Protein AF-A0A662TB92-F1 (afdb_monomer)

Secondary structure (DSSP, 8-state):
---SS--HHHHHHHHHHSS-HHHH----SEEEETTEEEE--GGG--S--HHHHHHHTT--EEEES-SS--SGGGSTTGGGEEEE--TT-SS---

Nearest PDB structures (foldseek):
  3t02-assembly1_A  TM=7.977E-01  e=1.861E-03  Sinorhizobium meliloti 1021
  1ei6-assembly1_D  TM=7.573E-01  e=2.109E-02  Pseudomonas fluorescens
  7stt-assembly1_A  TM=5.437E-01  e=4.384E-01  Pedobacter yulinensis
  8esr-assembly1_n  TM=2.924E-01  e=4.968E+00  Schizosaccharomyces pombe

So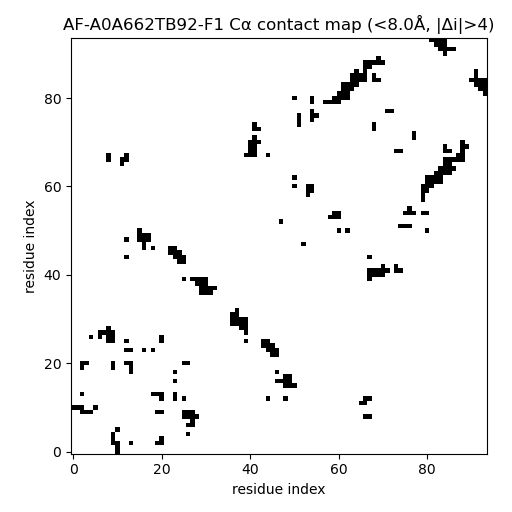lvent-accessible surface area (backbone atoms only — not comparable to full-atom values): 5484 Å² total; per-residue (Å²): 139,82,42,81,62,83,40,70,55,19,35,56,49,23,69,41,42,76,43,54,33,88,64,28,60,36,74,45,65,61,44,72,57,99,85,41,85,37,79,57,38,22,75,56,51,68,48,69,35,53,64,34,52,37,25,73,73,73,39,74,44,78,46,66,64,48,78,61,50,39,58,61,88,56,52,62,50,56,97,36,48,49,51,34,52,21,90,85,36,97,63,83,46,112

Radius of gyration: 13.01 Å; Cα contacts (8 Å, |Δi|>4): 166; chains: 1; bounding box: 31×27×36 Å

pLDDT: mean 87.95, std 9.32, range [45.12, 96.56]

Foldseek 3Di:
DAAVVRDDFQVLLCVFQVDGCVQQVDDDQWDADPNDTDGQALQRGNGAGNQLVCLVVVAADEEAQRPRCPPVVSGHNVVRYHYQYHPPHPDGDD

Sequence (94 aa):
MSTLPPYTSPAWTSILTGVNPGKHGIFGFIAFDNGEPKSVTAFDVKYPRLFEILAFHKLRSVVINT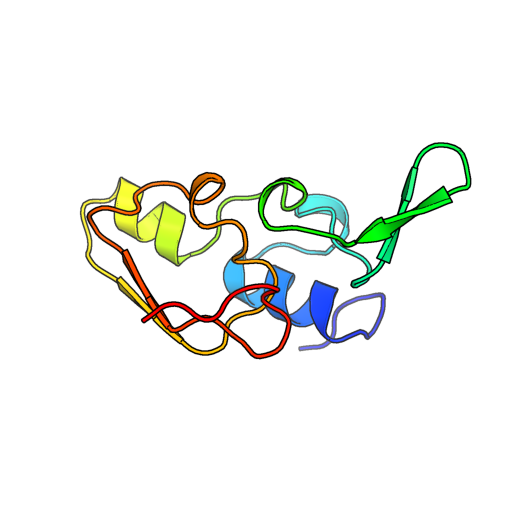PLTYPPSALVGLKRLTLASDWASPKQAI

Mean predicted aligned error: 4.85 Å

Structure (mmCIF, N/CA/C/O backbone):
data_AF-A0A662TB92-F1
#
_entry.id   AF-A0A662TB92-F1
#
loop_
_atom_site.group_PDB
_atom_site.id
_atom_site.type_symbol
_atom_site.label_atom_id
_atom_site.label_alt_id
_atom_site.label_comp_id
_atom_site.label_asym_id
_atom_site.label_entity_id
_atom_site.label_seq_id
_atom_site.pdbx_PDB_ins_code
_atom_site.Cartn_x
_atom_site.Cartn_y
_atom_site.Cartn_z
_atom_site.occupancy
_atom_site.B_iso_or_equiv
_atom_site.auth_seq_id
_atom_site.auth_comp_id
_atom_site.auth_asym_id
_atom_site.auth_atom_id
_atom_site.pdbx_PDB_model_num
ATOM 1 N N . MET A 1 1 ? 13.172 -7.657 7.850 1.00 45.12 1 MET A N 1
ATOM 2 C CA . MET A 1 1 ? 12.694 -8.463 6.706 1.00 45.12 1 MET A CA 1
ATOM 3 C C . MET A 1 1 ? 12.963 -7.683 5.435 1.00 45.12 1 MET A C 1
ATOM 5 O O . MET A 1 1 ? 12.633 -6.507 5.404 1.00 45.12 1 MET A O 1
ATOM 9 N N . SER A 1 2 ? 13.592 -8.305 4.440 1.00 54.50 2 SER A N 1
ATOM 10 C CA . SER A 1 2 ? 13.791 -7.717 3.111 1.00 54.50 2 SER A CA 1
ATOM 11 C C . SER A 1 2 ? 12.862 -8.416 2.119 1.00 54.50 2 SER A C 1
ATOM 13 O O . SER A 1 2 ? 12.636 -9.621 2.245 1.00 54.50 2 SER A O 1
ATOM 15 N N . THR A 1 3 ? 12.308 -7.680 1.161 1.00 66.56 3 THR A N 1
ATOM 16 C CA . THR A 1 3 ? 11.626 -8.253 -0.006 1.00 66.56 3 THR A CA 1
ATOM 17 C C . THR A 1 3 ? 12.624 -8.451 -1.140 1.00 66.56 3 THR A C 1
ATOM 19 O O . THR A 1 3 ? 13.663 -7.800 -1.181 1.00 66.56 3 THR A O 1
ATOM 22 N N . LEU A 1 4 ? 12.306 -9.327 -2.090 1.00 72.00 4 LEU A N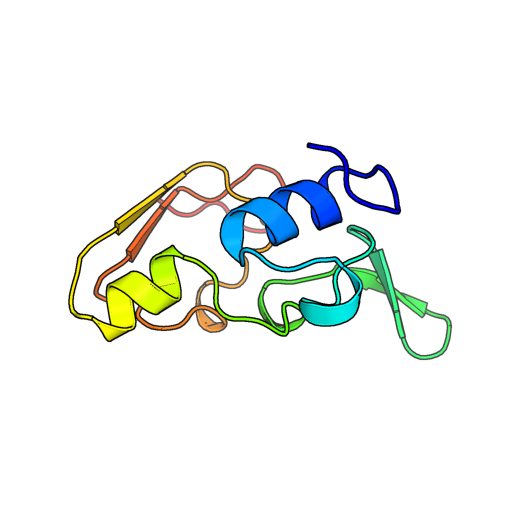 1
ATOM 23 C CA . LEU A 1 4 ? 12.958 -9.341 -3.398 1.00 72.00 4 LEU A CA 1
ATOM 24 C C . LEU A 1 4 ? 11.967 -8.739 -4.403 1.00 72.00 4 LEU A C 1
ATOM 26 O O . LEU A 1 4 ? 10.896 -9.323 -4.582 1.00 72.00 4 LEU A O 1
ATOM 30 N N . PRO A 1 5 ? 12.263 -7.582 -5.021 1.00 74.75 5 PRO A N 1
ATOM 31 C CA . PRO A 1 5 ? 13.492 -6.781 -4.923 1.00 74.75 5 PRO A CA 1
ATOM 32 C C . PRO A 1 5 ? 13.621 -6.009 -3.587 1.00 74.75 5 PRO A C 1
ATOM 34 O O . PRO A 1 5 ? 12.596 -5.670 -2.977 1.00 74.75 5 PRO A O 1
ATOM 37 N N . PRO A 1 6 ? 14.858 -5.714 -3.125 1.00 75.44 6 PRO A N 1
ATOM 38 C CA . PRO A 1 6 ? 15.114 -4.981 -1.884 1.00 75.44 6 PRO A CA 1
ATOM 39 C C . PRO A 1 6 ? 14.881 -3.485 -2.104 1.00 75.44 6 PRO A C 1
ATOM 41 O O . PRO A 1 6 ? 15.812 -2.694 -2.241 1.00 75.44 6 PRO A O 1
ATOM 44 N N . TYR A 1 7 ? 13.611 -3.106 -2.188 1.00 82.75 7 TYR A N 1
ATOM 45 C CA . TYR A 1 7 ? 13.190 -1.741 -2.457 1.00 82.75 7 TYR A CA 1
ATOM 46 C C . TYR A 1 7 ? 12.081 -1.316 -1.495 1.00 82.75 7 TYR A C 1
ATOM 48 O O . TYR A 1 7 ? 11.306 -2.139 -1.005 1.00 82.75 7 TYR A O 1
ATOM 56 N N . THR A 1 8 ? 12.013 -0.020 -1.201 1.00 84.88 8 THR A N 1
ATOM 57 C CA . THR A 1 8 ? 11.147 0.510 -0.142 1.00 84.88 8 THR A CA 1
ATOM 58 C C . THR A 1 8 ? 9.669 0.216 -0.410 1.00 84.88 8 THR A C 1
ATOM 60 O O . THR A 1 8 ? 8.979 -0.286 0.474 1.00 84.88 8 THR A O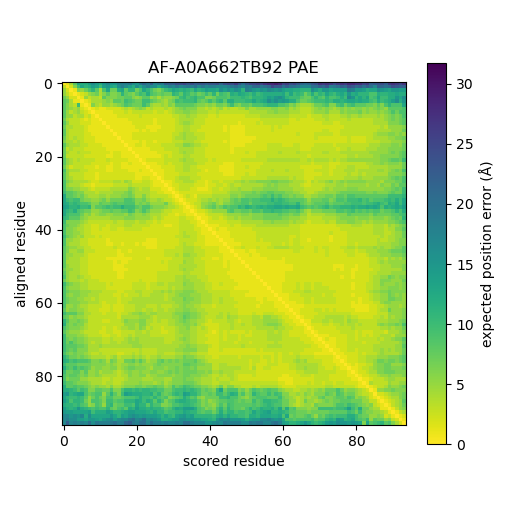 1
ATOM 63 N N . SER A 1 9 ? 9.172 0.449 -1.628 1.00 86.44 9 SER A N 1
ATOM 64 C CA . SER A 1 9 ? 7.758 0.217 -1.964 1.00 86.44 9 SER A CA 1
ATOM 65 C C . SER A 1 9 ? 7.289 -1.241 -1.826 1.00 86.44 9 SER A C 1
ATOM 67 O O . SER A 1 9 ? 6.272 -1.451 -1.152 1.00 86.44 9 SER A O 1
ATOM 69 N N . PRO A 1 10 ? 7.974 -2.264 -2.382 1.00 90.06 10 PRO A N 1
ATOM 70 C CA . PRO A 1 10 ? 7.590 -3.654 -2.150 1.00 90.06 10 PRO A CA 1
ATOM 71 C C . PRO A 1 10 ? 7.695 -4.044 -0.676 1.00 90.06 10 PRO A C 1
ATOM 73 O O . PRO A 1 10 ? 6.797 -4.719 -0.180 1.00 90.06 10 PRO A O 1
ATOM 76 N N . ALA A 1 11 ? 8.723 -3.579 0.043 1.00 90.56 11 ALA A N 1
ATOM 77 C CA . ALA A 1 11 ? 8.908 -3.903 1.456 1.00 90.56 11 ALA A CA 1
ATOM 78 C C . ALA A 1 11 ? 7.748 -3.404 2.330 1.00 90.56 11 ALA A C 1
ATOM 80 O O . ALA A 1 11 ? 7.164 -4.187 3.082 1.00 90.56 11 ALA A O 1
ATOM 81 N N . TRP A 1 12 ? 7.359 -2.133 2.189 1.00 91.38 12 TRP A N 1
ATOM 82 C CA . TRP A 1 12 ? 6.204 -1.577 2.905 1.00 91.38 12 TRP A CA 1
ATOM 83 C C . TRP A 1 12 ? 4.908 -2.300 2.548 1.00 91.38 12 TRP A C 1
ATOM 85 O O . TRP A 1 12 ? 4.126 -2.644 3.433 1.00 91.38 12 TRP A O 1
ATOM 95 N N . THR A 1 13 ? 4.697 -2.591 1.265 1.00 92.44 13 THR A N 1
ATOM 96 C CA . THR A 1 13 ? 3.485 -3.294 0.830 1.00 92.44 13 THR A CA 1
ATOM 97 C C . THR A 1 13 ? 3.436 -4.714 1.391 1.00 92.44 13 THR A C 1
ATOM 99 O O . THR A 1 13 ? 2.381 -5.149 1.849 1.00 92.44 13 THR A O 1
ATOM 102 N N . SER A 1 14 ? 4.566 -5.423 1.443 1.00 93.62 14 SER A N 1
ATOM 103 C CA . SER A 1 14 ? 4.650 -6.751 2.059 1.00 93.62 14 SER A CA 1
ATOM 104 C C . SER A 1 14 ? 4.349 -6.718 3.558 1.00 93.62 14 SER A C 1
ATOM 106 O O . SER A 1 14 ? 3.619 -7.580 4.040 1.00 93.62 14 SER A O 1
ATOM 108 N N . ILE A 1 15 ? 4.835 -5.709 4.293 1.00 93.06 15 ILE A N 1
ATOM 109 C CA . ILE A 1 15 ? 4.509 -5.533 5.722 1.00 93.06 15 ILE A CA 1
ATOM 110 C C . ILE A 1 15 ? 2.998 -5.361 5.913 1.00 93.06 15 ILE A C 1
ATOM 112 O O . ILE A 1 15 ? 2.409 -5.983 6.794 1.00 93.06 15 ILE A O 1
ATOM 116 N N . LEU A 1 16 ? 2.361 -4.540 5.077 1.00 94.06 16 LEU A N 1
ATOM 117 C CA . LEU A 1 16 ? 0.937 -4.228 5.208 1.00 94.06 16 LEU A CA 1
ATOM 118 C C . LEU A 1 16 ? 0.032 -5.372 4.760 1.00 94.06 16 LEU A C 1
ATOM 120 O O . LEU A 1 16 ? -1.054 -5.525 5.303 1.00 94.06 16 LEU A O 1
ATOM 124 N N . THR A 1 17 ? 0.438 -6.142 3.756 1.00 94.62 17 THR A N 1
ATOM 125 C CA . THR A 1 17 ? -0.397 -7.194 3.152 1.00 94.62 17 THR A CA 1
ATOM 126 C C . THR A 1 17 ? -0.098 -8.590 3.701 1.00 94.62 17 THR A C 1
ATOM 128 O O . THR A 1 17 ? -0.891 -9.509 3.508 1.00 94.62 17 THR A O 1
ATOM 131 N N . GLY A 1 18 ? 1.040 -8.773 4.379 1.00 94.56 18 GLY A N 1
ATOM 132 C CA . GLY A 1 18 ? 1.491 -10.067 4.895 1.00 94.56 18 GLY A CA 1
ATOM 133 C C . GLY A 1 18 ? 1.914 -11.063 3.808 1.00 94.56 18 GLY A C 1
ATOM 134 O O . GLY A 1 18 ? 2.102 -12.244 4.096 1.00 94.56 18 GLY A O 1
ATOM 135 N N . VAL A 1 19 ? 2.051 -10.618 2.556 1.00 94.25 19 VAL A N 1
ATOM 136 C CA . VAL A 1 19 ? 2.419 -11.457 1.408 1.00 94.25 19 VAL A CA 1
ATOM 137 C C . VAL A 1 19 ? 3.613 -10.870 0.657 1.00 94.25 19 VAL A C 1
ATOM 139 O O . VAL A 1 19 ? 3.990 -9.731 0.883 1.00 94.25 19 VAL A O 1
ATOM 142 N N . ASN A 1 20 ? 4.233 -11.651 -0.228 1.00 93.31 20 ASN A N 1
ATOM 143 C CA . ASN A 1 20 ? 5.400 -11.215 -1.001 1.00 93.31 20 ASN A CA 1
ATOM 144 C C . ASN A 1 20 ? 5.021 -10.349 -2.231 1.00 93.31 20 ASN A C 1
ATOM 146 O O . ASN A 1 20 ? 3.850 -10.347 -2.635 1.00 93.31 20 ASN A O 1
ATOM 150 N N . PRO A 1 21 ? 6.004 -9.691 -2.888 1.00 92.50 21 PRO A N 1
ATOM 151 C CA . PRO A 1 21 ? 5.785 -8.893 -4.100 1.00 92.50 21 PRO A CA 1
ATOM 152 C C . PRO A 1 21 ? 5.055 -9.595 -5.237 1.00 92.50 21 PRO A C 1
ATOM 154 O O . PRO A 1 21 ? 4.229 -8.975 -5.902 1.00 92.50 21 PRO A O 1
ATOM 157 N N . GLY A 1 22 ? 5.278 -10.898 -5.416 1.00 91.62 22 GLY A N 1
ATOM 158 C CA . GLY A 1 22 ? 4.564 -11.688 -6.419 1.00 91.62 22 GLY A CA 1
ATOM 159 C C . GLY A 1 22 ? 3.057 -11.776 -6.163 1.00 91.62 22 GLY A C 1
ATOM 160 O O . GLY A 1 22 ? 2.283 -11.841 -7.114 1.00 91.62 22 GLY A O 1
ATOM 161 N N . LYS A 1 23 ? 2.625 -11.735 -4.896 1.00 93.62 23 LYS A N 1
ATOM 162 C CA . LYS A 1 23 ? 1.204 -11.766 -4.519 1.00 93.62 23 LYS A CA 1
ATOM 163 C C . LYS A 1 23 ? 0.557 -10.382 -4.515 1.00 93.62 23 LYS A C 1
ATOM 165 O O . LYS A 1 23 ? -0.524 -10.231 -5.072 1.00 93.62 23 LYS A O 1
ATOM 170 N N . HIS A 1 24 ? 1.183 -9.379 -3.895 1.00 94.06 24 HIS A N 1
ATOM 171 C CA . HIS A 1 24 ? 0.587 -8.035 -3.825 1.00 94.06 24 HIS A CA 1
ATOM 172 C C . HIS A 1 24 ? 0.844 -7.177 -5.076 1.00 94.06 24 HIS A C 1
ATOM 174 O O . HIS A 1 24 ? 0.194 -6.149 -5.241 1.00 94.06 24 HIS A O 1
ATOM 180 N N . GLY A 1 25 ? 1.756 -7.588 -5.964 1.00 92.81 25 GLY A N 1
ATOM 181 C CA . GLY A 1 25 ? 1.955 -7.005 -7.295 1.00 92.81 25 GLY A CA 1
ATOM 182 C C . GLY A 1 25 ? 2.806 -5.734 -7.353 1.00 92.81 25 GLY A C 1
ATOM 183 O O . GLY A 1 25 ? 2.894 -5.124 -8.413 1.00 92.81 25 GLY A O 1
ATOM 184 N N . ILE A 1 26 ? 3.436 -5.332 -6.246 1.00 93.44 26 ILE A N 1
ATOM 185 C CA . ILE A 1 26 ? 4.231 -4.096 -6.174 1.00 93.44 26 ILE A CA 1
ATOM 186 C C . ILE A 1 26 ? 5.707 -4.448 -6.202 1.00 93.44 26 ILE A C 1
ATOM 188 O O . ILE A 1 26 ? 6.161 -5.197 -5.344 1.00 93.44 26 ILE A O 1
ATOM 192 N N . PHE A 1 27 ? 6.446 -3.857 -7.139 1.00 91.38 27 PHE A N 1
ATOM 193 C CA . PHE A 1 27 ? 7.893 -4.049 -7.300 1.00 91.38 27 PHE A CA 1
ATOM 194 C C . PHE A 1 27 ? 8.686 -2.735 -7.228 1.00 91.38 27 PHE A C 1
ATOM 196 O O . PHE A 1 27 ? 9.904 -2.760 -7.077 1.00 91.38 27 PHE A O 1
ATOM 203 N N . GLY A 1 28 ? 8.002 -1.590 -7.303 1.00 90.88 28 GLY A N 1
ATOM 204 C CA . GLY A 1 28 ? 8.596 -0.261 -7.410 1.00 90.88 28 GLY A CA 1
ATOM 205 C C . GLY A 1 28 ? 7.561 0.846 -7.208 1.00 90.88 28 GLY A C 1
ATOM 206 O O . GLY A 1 28 ? 6.379 0.568 -7.030 1.00 90.88 28 GLY A O 1
ATOM 207 N N . PHE A 1 29 ? 8.011 2.105 -7.208 1.00 88.19 29 PHE A N 1
ATOM 208 C CA . PHE A 1 29 ? 7.118 3.278 -7.253 1.00 88.19 29 PHE A CA 1
ATOM 209 C C . PHE A 1 29 ? 6.698 3.647 -8.684 1.00 88.19 29 PHE A C 1
ATOM 211 O O . PHE A 1 29 ? 5.728 4.375 -8.873 1.00 88.19 29 PHE A O 1
ATOM 218 N N . ILE A 1 30 ? 7.414 3.127 -9.683 1.00 89.56 30 ILE A N 1
ATOM 219 C CA . ILE A 1 30 ? 7.129 3.294 -11.106 1.00 89.56 30 ILE A CA 1
ATOM 220 C C . ILE A 1 30 ? 6.901 1.898 -11.687 1.00 89.56 30 ILE A C 1
ATOM 222 O O . ILE A 1 30 ? 7.707 0.991 -11.465 1.00 89.56 30 ILE A O 1
ATOM 226 N N . ALA A 1 31 ? 5.796 1.738 -12.401 1.00 88.50 31 ALA A N 1
ATOM 227 C CA . ALA A 1 31 ? 5.510 0.605 -13.268 1.00 88.50 31 ALA A CA 1
ATOM 228 C C . ALA A 1 31 ? 5.611 1.055 -14.733 1.00 88.50 31 ALA A C 1
ATOM 230 O O . ALA A 1 31 ? 5.683 2.248 -15.015 1.00 88.50 31 ALA A O 1
ATOM 231 N N . PHE A 1 32 ? 5.610 0.106 -15.665 1.00 86.31 32 PHE A N 1
ATOM 232 C CA . PHE A 1 32 ? 5.560 0.396 -17.097 1.00 86.31 32 PHE A CA 1
ATOM 233 C C . PHE A 1 32 ? 4.245 -0.131 -17.662 1.00 86.31 32 PHE A C 1
ATOM 235 O O . PHE A 1 32 ? 3.919 -1.301 -17.458 1.00 86.31 32 PHE A O 1
ATOM 242 N N . ASP A 1 33 ? 3.506 0.730 -18.354 1.00 84.00 33 ASP A N 1
ATOM 243 C CA . ASP A 1 33 ? 2.251 0.403 -19.030 1.00 84.00 33 ASP A CA 1
ATOM 244 C C . ASP A 1 33 ? 2.399 0.776 -20.509 1.00 84.00 33 ASP A C 1
ATOM 246 O O . ASP A 1 33 ? 2.725 1.916 -20.829 1.00 84.00 33 ASP A O 1
ATOM 250 N N . ASN A 1 34 ? 2.289 -0.204 -21.411 1.00 86.62 34 ASN A N 1
ATOM 251 C CA . ASN A 1 34 ? 2.584 -0.051 -22.847 1.00 86.62 34 ASN A CA 1
ATOM 252 C C . ASN A 1 34 ? 3.930 0.636 -23.177 1.00 86.62 34 ASN A C 1
ATOM 254 O O . ASN A 1 34 ? 4.064 1.309 -24.194 1.00 86.62 34 ASN A O 1
ATOM 258 N N . GLY A 1 35 ? 4.947 0.440 -22.333 1.00 87.06 35 GLY A N 1
ATOM 259 C CA . GLY A 1 35 ? 6.277 1.035 -22.511 1.00 87.06 35 GLY A CA 1
ATOM 260 C C . GLY A 1 35 ? 6.425 2.447 -21.937 1.00 87.06 35 GLY A C 1
ATOM 261 O O . GLY A 1 35 ? 7.543 2.958 -21.897 1.00 87.06 35 GLY A O 1
ATOM 262 N N . GLU A 1 36 ? 5.352 3.048 -21.424 1.00 88.75 36 GLU A N 1
ATOM 263 C CA . GLU A 1 36 ? 5.394 4.348 -20.758 1.00 88.75 36 GLU A CA 1
ATOM 264 C C . GLU A 1 36 ? 5.485 4.193 -19.230 1.00 88.75 36 GLU A C 1
ATOM 266 O O . GLU A 1 36 ? 4.843 3.309 -18.648 1.00 88.75 36 GLU A O 1
ATOM 271 N N . PRO A 1 37 ? 6.289 5.028 -18.544 1.00 89.31 37 PRO A N 1
ATOM 272 C CA . PRO A 1 37 ? 6.379 5.000 -17.092 1.00 89.31 37 PRO A CA 1
ATOM 273 C C . PRO A 1 37 ? 5.081 5.517 -16.462 1.00 89.31 37 PRO A C 1
ATOM 275 O O . PRO A 1 37 ? 4.624 6.625 -16.740 1.00 89.31 37 PRO A O 1
ATOM 278 N N . LYS A 1 38 ? 4.522 4.731 -15.545 1.00 90.19 38 LYS A N 1
ATOM 279 C CA . LYS A 1 38 ? 3.308 5.036 -14.787 1.00 90.19 38 LYS A CA 1
ATOM 280 C C . LYS A 1 38 ? 3.602 4.987 -13.291 1.00 90.19 38 LYS A C 1
ATOM 282 O O . LYS A 1 38 ? 4.181 4.021 -12.795 1.00 90.19 38 LYS A O 1
ATOM 287 N N . SER A 1 39 ? 3.161 6.000 -12.552 1.00 90.12 39 SER A N 1
ATOM 288 C CA . SER A 1 39 ? 3.240 5.991 -11.088 1.00 90.12 39 SER A CA 1
ATOM 289 C C . SER A 1 39 ? 2.343 4.904 -10.501 1.00 90.12 39 SER A C 1
ATOM 291 O O . SER A 1 39 ? 1.164 4.810 -10.845 1.00 90.12 39 SER A O 1
ATOM 293 N N . VAL A 1 40 ? 2.897 4.108 -9.590 1.00 91.62 40 VAL A N 1
ATOM 294 C CA . VAL A 1 40 ? 2.149 3.090 -8.847 1.00 91.62 40 VAL A CA 1
ATOM 295 C C . VAL A 1 40 ? 1.280 3.774 -7.796 1.00 91.62 40 VAL A C 1
ATOM 297 O O . VAL A 1 40 ? 1.739 4.633 -7.042 1.00 91.62 40 VAL A O 1
ATOM 300 N N . THR A 1 41 ? 0.018 3.375 -7.734 1.00 92.25 41 THR A N 1
ATOM 301 C CA . THR A 1 41 ? -1.008 3.934 -6.852 1.00 92.25 41 THR A CA 1
ATOM 302 C C . THR A 1 41 ? -1.614 2.859 -5.955 1.00 92.25 41 THR A C 1
ATOM 304 O O . THR A 1 41 ? -1.318 1.668 -6.060 1.00 92.25 41 THR A O 1
ATOM 307 N N . ALA A 1 42 ? -2.517 3.270 -5.067 1.00 91.94 42 ALA A N 1
ATOM 308 C CA . ALA A 1 42 ? -3.257 2.364 -4.205 1.00 91.94 42 ALA A CA 1
ATOM 309 C C . ALA A 1 42 ? -4.126 1.348 -4.971 1.00 91.94 42 ALA A C 1
ATOM 311 O O . ALA A 1 42 ? -4.406 0.289 -4.406 1.00 91.94 42 ALA A O 1
ATOM 312 N N . PHE A 1 43 ? -4.505 1.633 -6.225 1.00 93.19 43 PHE A N 1
ATOM 313 C CA . PHE A 1 43 ? -5.243 0.707 -7.095 1.00 93.19 43 PHE A CA 1
ATOM 314 C C . PHE A 1 43 ? -4.396 -0.469 -7.588 1.00 93.19 43 PHE A C 1
ATOM 316 O O . PHE A 1 43 ? -4.942 -1.515 -7.931 1.00 93.19 43 PHE A O 1
ATOM 323 N N . ASP A 1 44 ? -3.074 -0.314 -7.625 1.00 94.06 44 ASP A N 1
ATOM 324 C CA . ASP A 1 44 ? -2.172 -1.333 -8.164 1.00 94.06 44 ASP A CA 1
ATOM 325 C C . ASP A 1 44 ? -1.840 -2.427 -7.128 1.00 94.06 44 ASP A C 1
ATOM 327 O O . ASP A 1 44 ? -1.279 -3.469 -7.471 1.00 94.06 44 ASP A O 1
ATOM 331 N N . VAL A 1 45 ? -2.208 -2.222 -5.857 1.00 94.44 45 VAL A N 1
ATOM 332 C CA . VAL A 1 45 ? -2.015 -3.204 -4.781 1.00 94.44 45 VAL A CA 1
ATOM 333 C C . VAL A 1 45 ? -3.099 -4.280 -4.864 1.00 94.44 45 VAL A C 1
ATOM 335 O O . VAL A 1 45 ? -4.270 -4.030 -4.592 1.00 94.44 45 VAL A O 1
ATOM 338 N N . LYS A 1 46 ? -2.698 -5.509 -5.201 1.00 94.25 46 LYS A N 1
ATOM 339 C CA . LYS A 1 46 ? -3.616 -6.626 -5.510 1.00 94.25 46 LYS A CA 1
ATOM 340 C C . LYS A 1 46 ? -4.042 -7.470 -4.306 1.00 94.25 46 LYS A C 1
ATOM 342 O O . LYS A 1 46 ? -4.722 -8.478 -4.476 1.00 94.25 46 LYS A O 1
ATOM 347 N N . TYR A 1 47 ? -3.614 -7.106 -3.101 1.00 95.00 47 TYR A N 1
ATOM 348 C CA . TYR A 1 47 ? -3.900 -7.859 -1.882 1.00 95.00 47 TYR A CA 1
ATOM 349 C C . TYR A 1 47 ? -4.361 -6.912 -0.770 1.00 95.00 47 TYR A C 1
ATOM 351 O O . TYR A 1 47 ? -3.789 -5.826 -0.650 1.00 95.00 47 TYR A O 1
ATOM 359 N N . PRO A 1 48 ? -5.365 -7.287 0.045 1.00 94.62 48 PRO A N 1
ATOM 360 C CA . PRO A 1 48 ? -5.868 -6.413 1.095 1.00 94.62 48 PRO A CA 1
ATOM 361 C C . PRO A 1 48 ? -4.783 -6.114 2.128 1.00 94.62 48 PRO A C 1
ATOM 363 O O . PRO A 1 48 ? -4.068 -7.006 2.597 1.00 94.62 48 PRO A O 1
ATOM 366 N N . ARG A 1 49 ? -4.674 -4.841 2.497 1.00 95.44 49 ARG A N 1
ATOM 367 C CA . ARG A 1 49 ? -3.772 -4.381 3.553 1.00 95.44 49 ARG A CA 1
ATOM 368 C C . ARG A 1 49 ? -4.400 -4.653 4.922 1.00 95.44 49 ARG A C 1
ATOM 370 O O . ARG A 1 49 ? -5.621 -4.730 5.052 1.00 95.44 49 ARG A O 1
ATOM 377 N N . LEU A 1 50 ? -3.584 -4.726 5.970 1.00 95.62 50 LEU A N 1
ATOM 378 C CA . LEU A 1 50 ? -4.016 -5.043 7.332 1.00 95.62 50 LEU A CA 1
ATOM 379 C C . LEU A 1 50 ? -5.175 -4.155 7.794 1.00 95.62 50 LEU A C 1
ATOM 381 O O . LEU A 1 50 ? -6.162 -4.655 8.318 1.00 95.62 50 LEU A O 1
ATOM 385 N N . PHE A 1 51 ? -5.099 -2.847 7.553 1.00 95.12 51 PHE A N 1
ATOM 386 C CA . PHE A 1 51 ? -6.160 -1.917 7.939 1.00 95.12 51 PHE A CA 1
ATOM 387 C C . PHE A 1 51 ? -7.464 -2.109 7.144 1.00 95.12 51 PHE A C 1
ATOM 389 O O . PHE A 1 51 ? -8.540 -1.842 7.671 1.00 95.12 51 PHE A O 1
ATOM 396 N N . GLU A 1 52 ? -7.399 -2.622 5.912 1.00 95.50 52 GLU A N 1
ATOM 397 C CA . GLU A 1 52 ? -8.583 -2.969 5.112 1.00 95.50 52 GLU A CA 1
ATOM 398 C C . GLU A 1 52 ? -9.244 -4.241 5.660 1.00 95.50 52 GLU A C 1
ATOM 400 O O . GLU A 1 52 ? -10.469 -4.310 5.780 1.00 95.50 52 GLU A O 1
ATOM 405 N N . ILE A 1 53 ? -8.432 -5.214 6.090 1.00 96.19 53 ILE A N 1
ATOM 406 C CA . ILE A 1 53 ? -8.897 -6.419 6.791 1.00 96.19 53 ILE A CA 1
ATOM 407 C C . ILE A 1 53 ? -9.551 -6.030 8.125 1.00 96.19 53 ILE A C 1
ATOM 409 O O . ILE A 1 53 ? -10.670 -6.450 8.418 1.00 96.19 53 ILE A O 1
ATOM 413 N N . LEU A 1 54 ? -8.911 -5.169 8.922 1.00 96.06 54 LEU A N 1
ATOM 414 C CA . LEU A 1 54 ? -9.482 -4.667 10.177 1.00 96.06 54 LEU A CA 1
ATOM 415 C C . LEU A 1 54 ? -10.818 -3.944 9.940 1.00 96.06 54 LEU A C 1
ATOM 417 O O . LEU A 1 54 ? -11.786 -4.182 10.669 1.00 96.06 54 LEU A O 1
ATOM 421 N N . ALA A 1 55 ? -10.914 -3.130 8.885 1.00 95.88 55 ALA A N 1
ATOM 422 C CA . ALA A 1 55 ? -12.156 -2.461 8.516 1.00 95.88 55 ALA A CA 1
ATOM 423 C C . ALA A 1 55 ? -13.270 -3.451 8.121 1.00 95.88 55 ALA A C 1
ATOM 425 O O . ALA A 1 55 ? -14.428 -3.232 8.499 1.00 95.88 55 ALA A O 1
ATOM 426 N N . PHE A 1 56 ? -12.938 -4.552 7.432 1.00 94.81 56 PHE A N 1
ATOM 427 C CA . PHE A 1 56 ? -13.871 -5.651 7.138 1.00 94.81 56 PHE A CA 1
ATOM 428 C C . PHE A 1 56 ? -14.417 -6.291 8.425 1.00 94.81 56 PHE A C 1
ATOM 430 O O . PHE A 1 56 ? -15.620 -6.525 8.549 1.00 94.81 56 PHE A O 1
ATOM 437 N N . HIS A 1 57 ? -13.566 -6.445 9.442 1.00 96.12 57 HIS A N 1
ATOM 438 C CA . HIS A 1 57 ? -13.950 -6.897 10.785 1.00 96.12 57 HIS A CA 1
ATOM 439 C C . HIS A 1 57 ? -14.593 -5.804 11.663 1.00 96.12 57 HIS A C 1
ATOM 441 O O . HIS A 1 57 ? -14.766 -5.993 12.866 1.00 96.12 57 HIS A O 1
ATOM 447 N N . LYS A 1 58 ? -15.006 -4.673 11.073 1.00 95.69 58 LYS A N 1
ATOM 448 C CA . LYS A 1 58 ? -15.652 -3.526 11.742 1.00 95.69 58 LYS A CA 1
ATOM 449 C C . LYS A 1 58 ? -14.776 -2.817 12.785 1.00 95.69 58 LYS A C 1
ATOM 451 O O . LYS A 1 58 ? -15.304 -2.008 13.552 1.00 95.69 58 LYS A O 1
ATOM 456 N N . LEU A 1 59 ? -13.467 -3.050 12.778 1.00 96.56 59 LEU A N 1
ATOM 457 C CA . LEU A 1 59 ? -12.508 -2.375 13.648 1.00 96.56 59 LEU A CA 1
ATOM 458 C C . LEU A 1 59 ? -12.081 -1.032 13.042 1.00 96.56 59 LEU A C 1
ATOM 460 O O . LEU A 1 59 ? -12.175 -0.822 11.832 1.00 96.56 59 LEU A O 1
ATOM 464 N N . ARG A 1 60 ? -11.656 -0.103 13.904 1.00 95.00 60 ARG A N 1
ATOM 465 C CA . ARG A 1 60 ? -11.108 1.199 13.498 1.00 95.00 60 ARG A CA 1
ATOM 466 C C . ARG A 1 60 ? -9.588 1.131 13.459 1.00 95.00 60 ARG A C 1
ATOM 468 O O . ARG A 1 60 ? -8.980 0.442 14.277 1.00 95.00 60 ARG A O 1
ATOM 475 N N . SER A 1 61 ? -8.977 1.858 12.533 1.00 94.44 61 SER A N 1
ATOM 476 C CA . SER A 1 61 ? -7.522 1.911 12.393 1.00 94.44 61 SER A CA 1
ATOM 477 C C . SER A 1 61 ? -7.052 3.324 12.077 1.00 94.44 61 SER A C 1
ATOM 479 O O . SER A 1 61 ? -7.750 4.089 11.412 1.00 94.44 61 SER A O 1
ATOM 481 N N . VAL A 1 62 ? -5.853 3.647 12.553 1.00 94.06 62 VAL A N 1
ATOM 482 C CA . VAL A 1 62 ? -5.137 4.877 12.217 1.00 94.06 62 VAL A CA 1
ATOM 483 C C . VAL A 1 62 ? -3.899 4.475 11.428 1.00 94.06 62 VAL A C 1
ATOM 485 O O . VAL A 1 62 ? -3.131 3.625 11.878 1.00 94.06 62 VAL A O 1
ATOM 488 N N . VAL A 1 63 ? -3.733 5.054 10.244 1.00 92.12 63 VAL A N 1
ATOM 489 C CA . VAL A 1 63 ? -2.614 4.784 9.337 1.00 92.12 63 VAL A CA 1
ATOM 490 C C . VAL A 1 63 ? -1.909 6.101 9.060 1.00 92.12 63 VAL A C 1
ATOM 492 O O . VAL A 1 63 ? -2.546 7.084 8.689 1.00 92.12 63 VAL A O 1
ATOM 495 N N . ILE A 1 64 ? -0.597 6.128 9.278 1.00 91.38 64 ILE A N 1
ATOM 496 C CA . ILE A 1 64 ? 0.223 7.339 9.201 1.00 91.38 64 ILE A CA 1
ATOM 497 C C . ILE A 1 64 ? 1.437 7.042 8.332 1.00 91.38 64 ILE A C 1
ATOM 499 O O . ILE A 1 64 ? 2.065 5.994 8.494 1.00 91.38 64 ILE A O 1
ATOM 503 N N . ASN A 1 65 ? 1.770 7.965 7.430 1.00 87.06 65 ASN A N 1
ATOM 504 C CA . ASN A 1 65 ? 2.999 7.939 6.634 1.00 87.06 65 ASN A CA 1
ATOM 505 C C . ASN A 1 65 ? 3.224 6.604 5.898 1.00 87.06 65 ASN A C 1
ATOM 507 O O . ASN A 1 65 ? 4.325 6.056 5.866 1.00 87.06 65 ASN A O 1
ATOM 511 N N . THR A 1 66 ? 2.139 6.048 5.358 1.00 88.19 66 THR A N 1
ATOM 512 C CA . THR A 1 66 ? 2.152 4.761 4.668 1.00 88.19 66 THR A CA 1
ATOM 513 C C . THR A 1 66 ? 2.065 4.960 3.152 1.00 88.19 66 THR A C 1
ATOM 515 O O . THR A 1 66 ? 1.053 5.496 2.689 1.00 88.19 66 THR A O 1
ATOM 518 N N . PRO A 1 67 ? 3.072 4.508 2.377 1.00 86.25 67 PRO A N 1
ATOM 519 C CA . PRO A 1 67 ? 3.088 4.677 0.928 1.00 86.25 67 PRO A CA 1
ATOM 520 C C . PRO A 1 67 ? 1.989 3.857 0.244 1.00 86.25 67 PRO A C 1
ATOM 522 O O . PRO A 1 67 ? 1.490 2.871 0.789 1.00 86.25 67 PRO A O 1
ATOM 525 N N . LEU A 1 68 ? 1.653 4.240 -0.993 1.00 87.94 68 LEU A N 1
ATOM 526 C CA . LEU A 1 68 ? 0.656 3.558 -1.837 1.00 87.94 68 LEU A CA 1
ATOM 527 C C . LEU A 1 68 ? -0.748 3.509 -1.210 1.00 87.94 68 LEU A C 1
ATOM 529 O O . LEU A 1 68 ? -1.485 2.524 -1.345 1.00 87.94 68 LEU A O 1
ATOM 533 N N . THR A 1 69 ? -1.111 4.597 -0.528 1.00 89.50 69 THR A N 1
ATOM 534 C CA . THR A 1 69 ? -2.447 4.851 0.033 1.00 89.50 69 THR A CA 1
ATOM 535 C C . THR A 1 69 ? -3.251 5.879 -0.774 1.00 89.50 69 THR A C 1
ATOM 537 O O . THR A 1 69 ? -4.453 6.021 -0.559 1.00 89.50 69 THR A O 1
ATOM 540 N N . TYR A 1 70 ? -2.623 6.548 -1.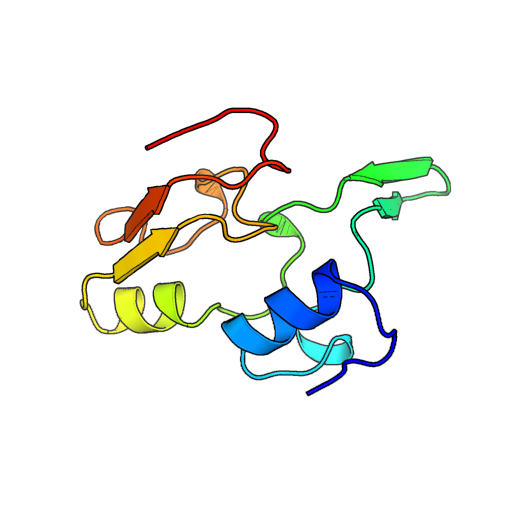751 1.00 88.81 70 TYR A N 1
ATOM 541 C CA . TYR A 1 70 ? -3.288 7.459 -2.683 1.00 88.81 70 TYR A CA 1
ATOM 542 C C . TYR A 1 70 ? -3.705 6.761 -3.994 1.00 88.81 70 TYR A C 1
ATOM 544 O O . TYR A 1 70 ? -2.909 6.001 -4.550 1.00 88.81 70 TYR A O 1
ATOM 552 N N . PRO A 1 71 ? -4.888 7.073 -4.555 1.00 90.94 71 PRO A N 1
ATOM 553 C CA . PRO A 1 71 ? -5.928 7.906 -3.955 1.00 90.94 71 PRO A CA 1
ATOM 554 C C . PRO A 1 71 ? -6.688 7.137 -2.860 1.00 90.94 71 PRO A C 1
ATOM 556 O O . PRO A 1 71 ? -6.890 5.931 -3.005 1.00 90.94 71 PRO A O 1
ATOM 559 N N . PRO A 1 72 ? -7.182 7.813 -1.801 1.00 88.94 72 PR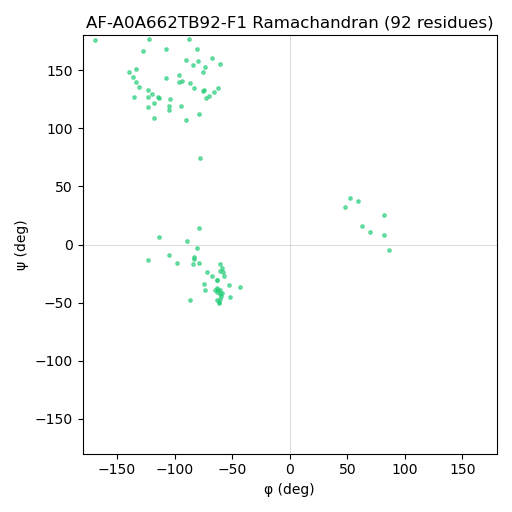O A N 1
ATOM 560 C CA . PRO A 1 72 ? -7.928 7.142 -0.735 1.00 88.94 72 PRO A CA 1
ATOM 561 C C . PRO A 1 72 ? -9.159 6.381 -1.238 1.00 88.94 72 PRO A C 1
ATOM 563 O O . PRO A 1 72 ? -9.538 5.382 -0.645 1.00 88.94 72 PRO A O 1
ATOM 566 N N . SER A 1 73 ? -9.759 6.804 -2.356 1.00 89.62 73 SER A N 1
ATOM 567 C CA . SER A 1 73 ? -10.893 6.116 -2.990 1.00 89.62 73 SER A CA 1
ATOM 568 C C . SER A 1 73 ? -10.604 4.667 -3.394 1.00 89.62 73 SER A C 1
ATOM 570 O O . SER A 1 73 ? -11.549 3.901 -3.561 1.00 89.62 73 SER A O 1
ATOM 572 N N . ALA A 1 74 ? -9.333 4.284 -3.537 1.00 90.50 74 ALA A N 1
ATOM 573 C CA . ALA A 1 74 ? -8.928 2.908 -3.800 1.00 90.50 74 ALA A CA 1
ATOM 574 C C . ALA A 1 74 ? -8.935 2.020 -2.541 1.00 90.50 74 ALA A C 1
ATOM 576 O O . ALA A 1 74 ? -8.862 0.800 -2.663 1.00 90.50 74 ALA A O 1
ATOM 577 N N . LEU A 1 75 ? -8.984 2.609 -1.340 1.00 91.62 75 LEU A N 1
ATOM 578 C CA . LEU A 1 75 ? -8.920 1.876 -0.077 1.00 91.62 75 LEU A CA 1
ATOM 579 C C . LEU A 1 75 ? -10.303 1.397 0.361 1.00 91.62 75 LEU A C 1
ATOM 581 O O . LEU A 1 75 ? -11.294 2.136 0.333 1.00 91.62 75 LEU A O 1
ATOM 585 N N . VAL A 1 76 ? -10.363 0.168 0.861 1.00 90.88 76 VAL A N 1
ATOM 586 C CA . VAL A 1 76 ? -11.602 -0.406 1.386 1.00 90.88 76 VAL A CA 1
ATOM 587 C C . VAL A 1 76 ? -11.829 0.033 2.833 1.00 90.88 76 VAL A C 1
ATOM 589 O O . VAL A 1 76 ? -10.943 -0.025 3.681 1.00 90.88 76 VAL A O 1
ATOM 592 N N . GLY A 1 77 ? -13.064 0.439 3.145 1.00 88.50 77 GLY A N 1
ATOM 593 C CA . GLY A 1 77 ? -13.471 0.703 4.526 1.00 88.50 77 GLY A CA 1
ATOM 594 C C . GLY A 1 77 ? -13.088 2.080 5.078 1.00 88.50 77 GLY A C 1
ATOM 595 O O . GLY A 1 77 ? -13.043 2.233 6.297 1.00 88.50 77 GLY A O 1
ATOM 596 N N . LEU A 1 78 ? -12.910 3.092 4.215 1.00 88.38 78 LEU A N 1
ATOM 597 C CA . LEU A 1 78 ? -12.538 4.476 4.570 1.00 88.38 78 LEU A CA 1
ATOM 598 C C . LEU A 1 78 ? -13.263 5.069 5.791 1.00 88.38 78 LEU A C 1
ATOM 600 O O . LEU A 1 78 ? -12.652 5.764 6.588 1.00 88.38 78 LEU A O 1
ATOM 604 N N . LYS A 1 79 ? -14.550 4.759 6.005 1.00 91.31 79 LYS A N 1
ATOM 605 C CA . LYS A 1 79 ? -15.317 5.243 7.176 1.00 91.31 79 LYS A CA 1
ATOM 606 C C . LYS A 1 79 ? -14.739 4.803 8.532 1.00 91.31 79 LYS A C 1
ATOM 608 O O . LYS A 1 79 ? -15.153 5.321 9.566 1.00 91.31 79 LYS A O 1
ATOM 613 N N . ARG A 1 80 ? -13.865 3.795 8.547 1.00 91.50 80 ARG A N 1
ATOM 614 C CA . ARG A 1 80 ? -13.210 3.240 9.744 1.00 91.50 80 ARG A CA 1
ATOM 615 C C . ARG A 1 80 ? -11.701 3.483 9.757 1.00 91.50 80 ARG A C 1
ATOM 617 O O . ARG A 1 80 ? -11.022 2.968 10.643 1.00 91.50 80 ARG A O 1
ATOM 624 N N . LEU A 1 81 ? -11.202 4.256 8.799 1.00 91.69 81 LEU A N 1
ATOM 625 C CA . LEU A 1 81 ? -9.792 4.540 8.617 1.00 91.69 81 LEU A CA 1
ATOM 626 C C . LEU A 1 81 ? -9.548 6.039 8.791 1.00 91.69 81 LEU A C 1
ATOM 628 O O . LEU A 1 81 ? -10.104 6.848 8.054 1.00 91.69 81 LEU A O 1
ATOM 632 N N . THR A 1 82 ? -8.684 6.395 9.735 1.00 92.69 82 THR A N 1
ATOM 633 C CA . THR A 1 82 ? -8.055 7.720 9.770 1.00 92.69 82 THR A CA 1
ATOM 634 C C . THR A 1 82 ? -6.712 7.606 9.063 1.00 92.69 82 THR A C 1
ATOM 636 O O . THR A 1 82 ? -5.874 6.805 9.482 1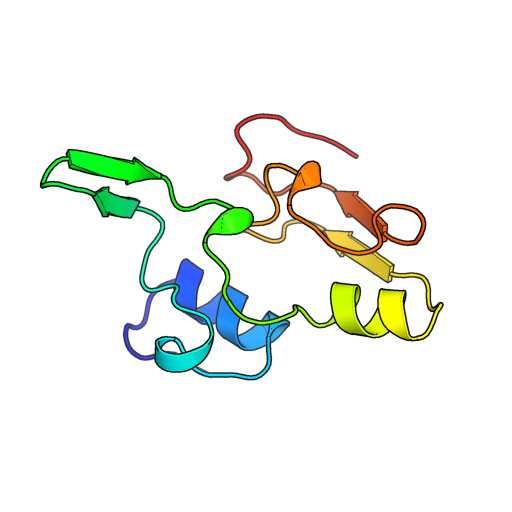.00 92.69 82 THR A O 1
ATOM 639 N N . LEU A 1 83 ? -6.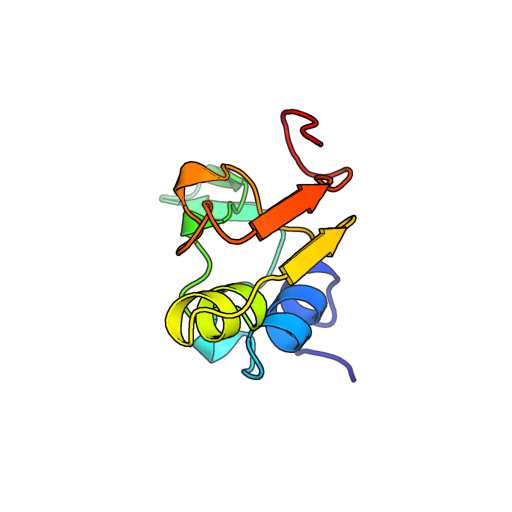528 8.355 7.976 1.00 89.50 83 LEU A N 1
ATOM 640 C CA . LEU A 1 83 ? -5.347 8.277 7.121 1.00 89.50 83 LEU A CA 1
ATOM 641 C C . LEU A 1 83 ? -4.614 9.618 7.123 1.00 89.50 83 LEU A C 1
ATOM 643 O O . LEU A 1 83 ? -5.061 10.560 6.478 1.00 89.50 83 LEU A O 1
ATOM 647 N N . ALA A 1 84 ? -3.448 9.653 7.761 1.00 89.00 84 ALA A N 1
ATOM 648 C CA . ALA A 1 84 ? -2.473 10.713 7.557 1.00 89.00 84 ALA A CA 1
ATOM 649 C C . ALA A 1 84 ? -1.539 10.291 6.416 1.00 89.00 84 ALA A C 1
ATOM 651 O O . ALA A 1 84 ? -0.729 9.366 6.569 1.00 89.00 84 ALA A O 1
ATOM 652 N N . SER A 1 85 ? -1.696 10.932 5.259 1.00 81.88 85 SER A N 1
ATOM 653 C CA . SER A 1 85 ? -0.982 10.567 4.033 1.00 81.88 85 SER A CA 1
ATOM 654 C C . SER A 1 85 ? 0.538 10.675 4.192 1.00 81.88 85 SER A C 1
ATOM 656 O O . SER A 1 85 ? 1.044 11.434 5.021 1.00 81.88 85 SER A O 1
ATOM 658 N N . ASP A 1 86 ? 1.272 9.920 3.380 1.00 82.38 86 ASP A N 1
ATOM 659 C CA . ASP A 1 86 ? 2.731 9.951 3.335 1.00 82.38 86 ASP A CA 1
ATOM 660 C C . ASP A 1 86 ? 3.269 11.013 2.364 1.00 82.38 86 ASP A C 1
ATOM 662 O O . ASP A 1 86 ? 2.503 11.695 1.685 1.00 82.38 86 ASP A O 1
ATOM 666 N N . TRP A 1 87 ? 4.593 11.162 2.313 1.00 77.56 87 TRP A N 1
ATOM 667 C CA . TRP A 1 87 ? 5.287 12.094 1.414 1.00 77.56 87 TRP A CA 1
ATOM 668 C C . TRP A 1 87 ? 5.081 11.785 -0.080 1.00 77.56 87 TRP A C 1
ATOM 670 O O . TRP A 1 87 ? 5.092 12.703 -0.896 1.00 77.56 87 TRP A O 1
ATOM 680 N N . ALA A 1 88 ? 4.890 10.519 -0.462 1.00 72.94 88 ALA A N 1
ATOM 681 C CA . ALA A 1 88 ? 4.706 10.137 -1.861 1.00 72.94 88 ALA A CA 1
ATOM 682 C C . ALA A 1 88 ? 3.272 10.379 -2.369 1.00 72.94 88 ALA A C 1
ATOM 684 O O . ALA A 1 88 ? 2.995 10.154 -3.549 1.00 72.94 88 ALA A O 1
ATOM 685 N N . SER A 1 89 ? 2.353 10.828 -1.507 1.00 76.00 89 SER A N 1
ATOM 686 C CA . SER A 1 89 ? 0.996 11.185 -1.912 1.00 76.00 89 SER A CA 1
ATOM 687 C C . SER A 1 89 ? 0.998 12.502 -2.705 1.00 76.00 89 SER A C 1
ATOM 689 O O . SER A 1 89 ? 1.438 13.523 -2.180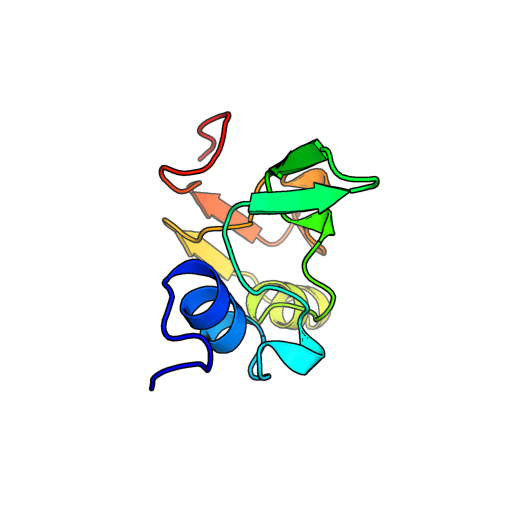 1.00 76.00 89 SER A O 1
ATOM 691 N N . PRO A 1 90 ? 0.426 12.550 -3.925 1.00 74.50 90 PRO A N 1
ATOM 692 C CA . PRO A 1 90 ? 0.289 13.790 -4.697 1.00 74.50 90 PRO A CA 1
ATOM 693 C C . PRO A 1 90 ? -0.505 14.887 -3.974 1.00 74.50 90 PRO A C 1
ATOM 695 O O . PRO A 1 90 ? -0.377 16.066 -4.296 1.00 74.50 90 PRO A O 1
ATOM 698 N N . LYS A 1 91 ? -1.362 14.505 -3.018 1.00 76.44 91 LYS A N 1
ATOM 699 C CA . LYS A 1 91 ? -2.133 15.426 -2.181 1.00 76.44 91 LYS A CA 1
ATOM 700 C C . LYS A 1 91 ? -2.072 14.977 -0.728 1.00 76.44 91 LYS A C 1
ATOM 702 O O . LYS A 1 91 ? -2.438 13.839 -0.427 1.00 76.44 91 LYS A O 1
ATOM 707 N N . GLN A 1 92 ? -1.676 15.884 0.161 1.00 73.00 92 GLN A N 1
ATOM 708 C CA . GLN A 1 92 ? -1.667 15.602 1.590 1.00 73.00 92 GLN A CA 1
ATOM 709 C C . GLN A 1 92 ? -3.093 15.623 2.155 1.00 73.00 92 GLN A C 1
ATOM 711 O O . GLN A 1 92 ? -3.858 16.549 1.876 1.00 73.00 92 GLN A O 1
ATOM 716 N N . ALA A 1 93 ? -3.451 14.608 2.935 1.00 66.75 93 ALA A N 1
ATOM 717 C CA . ALA A 1 93 ? -4.715 14.510 3.658 1.00 66.75 93 ALA A CA 1
ATOM 718 C C . ALA A 1 93 ? -4.449 14.013 5.089 1.00 66.75 93 ALA A C 1
ATOM 720 O O . ALA A 1 93 ? -3.533 13.215 5.302 1.00 66.75 93 ALA A O 1
ATOM 721 N N . ILE A 1 94 ? -5.229 14.521 6.047 1.00 58.69 94 ILE A N 1
ATOM 722 C CA . ILE A 1 94 ? -5.229 14.127 7.466 1.00 58.69 94 ILE A CA 1
ATOM 723 C C . ILE A 1 94 ? -6.623 13.604 7.810 1.00 58.69 94 ILE A C 1
ATOM 725 O O . ILE A 1 94 ? -7.595 14.239 7.336 1.00 58.69 94 ILE A O 1
#